Protein AF-A0A7W0TFN7-F1 (afdb_monomer_lite)

Structure (mmCIF, N/CA/C/O backbone):
data_AF-A0A7W0TFN7-F1
#
_entry.id   AF-A0A7W0TFN7-F1
#
loop_
_atom_site.group_PDB
_atom_site.id
_atom_site.type_symbol
_atom_site.label_atom_id
_atom_site.label_alt_id
_atom_site.label_comp_id
_atom_site.label_asym_id
_atom_site.label_entity_id
_atom_site.label_seq_id
_atom_site.pdbx_PDB_ins_code
_atom_site.Cartn_x
_atom_site.Cartn_y
_atom_site.Cartn_z
_atom_site.occupancy
_atom_site.B_iso_or_equiv
_atom_site.auth_seq_id
_atom_site.auth_comp_id
_atom_site.auth_asym_id
_atom_site.auth_atom_id
_atom_site.pdbx_PDB_model_num
ATOM 1 N N . LEU A 1 1 ? 20.542 -6.120 -15.288 1.00 75.12 1 LEU A N 1
ATOM 2 C CA . LEU A 1 1 ? 20.254 -7.346 -16.073 1.00 75.12 1 LEU A CA 1
ATOM 3 C C . LEU A 1 1 ? 18.839 -7.324 -16.658 1.00 75.12 1 LEU A C 1
ATOM 5 O O . LEU A 1 1 ? 18.723 -7.492 -17.861 1.00 75.12 1 LEU A O 1
ATOM 9 N N . TRP A 1 2 ? 17.802 -6.997 -15.876 1.00 86.62 2 TRP A N 1
ATOM 10 C CA . TRP A 1 2 ? 16.406 -6.921 -16.352 1.00 86.62 2 TRP A CA 1
ATOM 11 C C . TRP A 1 2 ? 16.180 -5.950 -17.536 1.00 86.62 2 TRP A C 1
ATOM 13 O O . TRP A 1 2 ? 15.691 -6.374 -18.576 1.00 86.62 2 TRP A O 1
ATOM 23 N N . ARG A 1 3 ? 16.637 -4.687 -17.444 1.00 86.38 3 ARG A N 1
ATOM 24 C CA . ARG A 1 3 ? 16.477 -3.686 -18.523 1.00 86.38 3 ARG A CA 1
ATOM 25 C C . ARG A 1 3 ? 17.041 -4.156 -19.860 1.00 86.38 3 ARG A C 1
ATOM 27 O O . ARG A 1 3 ? 16.450 -3.932 -20.903 1.00 86.38 3 ARG A O 1
ATOM 34 N N . ARG A 1 4 ? 18.170 -4.873 -19.819 1.00 84.38 4 ARG A N 1
ATOM 35 C CA . ARG A 1 4 ? 18.788 -5.469 -21.012 1.00 84.38 4 ARG A CA 1
ATOM 36 C C . ARG A 1 4 ? 17.933 -6.595 -21.595 1.00 84.38 4 ARG A C 1
ATOM 38 O O . ARG A 1 4 ? 17.890 -6.730 -22.810 1.00 84.38 4 ARG A O 1
ATOM 45 N N . ALA A 1 5 ? 17.245 -7.366 -20.753 1.00 86.06 5 ALA A N 1
ATOM 46 C CA . ALA A 1 5 ? 16.341 -8.424 -21.195 1.00 86.06 5 ALA A CA 1
ATOM 47 C C . ALA A 1 5 ? 15.103 -7.864 -21.915 1.00 86.06 5 ALA A C 1
ATOM 49 O O . ALA A 1 5 ? 14.683 -8.437 -22.915 1.00 86.06 5 ALA A O 1
ATOM 50 N N . ILE A 1 6 ? 14.572 -6.721 -21.465 1.00 87.38 6 ILE A N 1
ATOM 51 C CA . ILE A 1 6 ? 13.431 -6.051 -22.115 1.00 87.38 6 ILE A CA 1
ATOM 52 C C . ILE A 1 6 ? 13.832 -4.971 -23.131 1.00 87.38 6 ILE A C 1
ATOM 54 O O . ILE A 1 6 ? 12.966 -4.347 -23.728 1.00 87.38 6 ILE A O 1
ATOM 58 N N . ARG A 1 7 ? 15.139 -4.765 -23.349 1.00 87.44 7 ARG A N 1
ATOM 59 C CA . ARG A 1 7 ? 15.715 -3.727 -24.226 1.00 87.44 7 ARG A CA 1
ATOM 60 C C . ARG A 1 7 ? 15.281 -2.291 -23.887 1.00 87.44 7 ARG A C 1
ATOM 62 O O . ARG A 1 7 ? 15.256 -1.448 -24.774 1.00 87.44 7 ARG A O 1
ATOM 69 N N . ALA A 1 8 ? 15.008 -2.008 -22.616 1.00 89.00 8 ALA A N 1
ATOM 70 C CA . ALA A 1 8 ? 14.628 -0.674 -22.168 1.00 89.00 8 ALA A CA 1
ATOM 71 C C . ALA A 1 8 ? 15.842 0.217 -21.887 1.00 89.00 8 ALA A C 1
ATOM 73 O O . ALA A 1 8 ? 16.849 -0.227 -21.308 1.00 89.00 8 ALA A O 1
ATOM 74 N N . ARG A 1 9 ? 15.724 1.490 -22.266 1.00 90.75 9 ARG A N 1
ATOM 75 C CA . ARG A 1 9 ? 16.669 2.551 -21.909 1.00 90.75 9 ARG A CA 1
ATOM 76 C C . ARG A 1 9 ? 16.621 2.815 -20.398 1.00 90.75 9 ARG A C 1
ATOM 78 O O . ARG A 1 9 ? 15.624 2.500 -19.747 1.00 90.75 9 ARG A O 1
ATOM 85 N N . PRO A 1 10 ? 17.710 3.323 -19.793 1.00 87.94 10 PRO A N 1
ATOM 86 C CA . PRO A 1 10 ? 17.667 3.775 -18.406 1.00 87.94 10 PRO A CA 1
ATOM 87 C C . PRO A 1 10 ? 16.700 4.956 -18.256 1.00 87.94 10 PRO A C 1
ATOM 89 O O . PRO A 1 10 ? 16.560 5.749 -19.185 1.00 87.94 10 PRO A O 1
ATOM 92 N N . ALA A 1 11 ? 16.074 5.080 -17.085 1.00 84.81 11 ALA A N 1
ATOM 93 C CA . ALA A 1 11 ? 15.247 6.239 -16.760 1.00 84.81 11 ALA A CA 1
ATOM 94 C C . ALA A 1 11 ? 16.048 7.548 -16.899 1.00 84.81 11 ALA A C 1
ATOM 96 O O . ALA A 1 11 ? 17.243 7.594 -16.585 1.00 84.81 11 ALA A O 1
ATOM 97 N N . GLY A 1 12 ? 15.391 8.606 -17.380 1.00 78.25 12 GLY A N 1
ATOM 98 C CA . GLY A 1 12 ? 15.990 9.937 -17.489 1.00 78.25 12 GLY A CA 1
ATOM 99 C C . GLY A 1 12 ? 16.303 10.546 -16.117 1.00 78.25 12 GLY A C 1
ATOM 100 O O . GLY A 1 12 ? 15.629 10.257 -15.132 1.00 78.25 12 GLY A O 1
ATOM 101 N N . ALA A 1 13 ? 17.307 11.427 -16.054 1.00 65.81 13 ALA A N 1
ATOM 102 C CA . ALA A 1 13 ? 17.743 12.082 -14.812 1.00 65.81 13 ALA A CA 1
ATOM 103 C C . ALA A 1 13 ? 16.655 12.947 -14.136 1.00 65.81 13 ALA A C 1
ATOM 105 O O . ALA A 1 13 ? 16.741 13.196 -12.940 1.00 65.81 13 ALA A O 1
ATOM 106 N N . ASN A 1 14 ? 15.617 13.343 -14.884 1.00 58.16 14 ASN A N 1
ATOM 107 C CA . ASN A 1 14 ? 14.496 14.169 -14.424 1.00 58.16 14 ASN A CA 1
ATOM 108 C C . ASN A 1 14 ? 13.178 13.378 -14.330 1.00 58.16 14 ASN A C 1
ATOM 110 O O . ASN A 1 14 ? 12.106 13.944 -14.488 1.00 58.16 14 ASN A O 1
ATOM 114 N N . ALA A 1 15 ? 13.230 12.060 -14.108 1.00 55.97 15 ALA A N 1
ATOM 115 C CA . ALA A 1 15 ? 12.019 11.242 -13.956 1.00 55.97 15 ALA A CA 1
ATOM 116 C C . ALA A 1 15 ? 11.178 11.592 -12.704 1.00 55.97 15 ALA A C 1
ATOM 118 O O . ALA A 1 15 ? 10.085 11.057 -12.533 1.00 55.97 15 ALA A O 1
ATOM 119 N N . GLY A 1 16 ? 11.674 12.478 -11.832 1.00 55.59 16 GLY A N 1
ATOM 120 C CA . GLY A 1 16 ? 10.870 13.193 -10.846 1.00 55.59 16 GLY A CA 1
ATOM 121 C C . GLY A 1 16 ? 10.427 14.528 -11.434 1.00 55.59 16 GLY A C 1
ATOM 122 O O . GLY A 1 16 ? 11.145 15.515 -11.308 1.00 55.59 16 GLY A O 1
ATOM 123 N N . ASP A 1 17 ? 9.271 14.544 -12.090 1.00 52.09 17 ASP A N 1
ATOM 124 C CA . ASP A 1 17 ? 8.613 15.743 -12.630 1.00 52.09 17 ASP A CA 1
ATOM 125 C C . ASP A 1 17 ? 7.970 16.567 -11.498 1.00 52.09 17 ASP A C 1
ATOM 127 O O . ASP A 1 17 ? 6.769 16.830 -11.485 1.00 52.09 17 ASP A O 1
ATOM 131 N N . GLY A 1 18 ? 8.761 16.878 -10.470 1.00 58.56 18 GLY A N 1
ATOM 132 C CA . GLY A 1 18 ? 8.329 17.757 -9.396 1.00 58.56 18 GLY A CA 1
ATOM 133 C C . GLY A 1 18 ? 8.397 19.204 -9.862 1.00 58.56 18 GLY A C 1
ATOM 134 O O . GLY A 1 18 ? 9.403 19.628 -10.441 1.00 58.56 18 GLY A O 1
ATOM 135 N N . CYS A 1 19 ? 7.338 19.973 -9.611 1.00 57.56 19 CYS A N 1
ATOM 136 C CA . CYS A 1 19 ? 7.367 21.414 -9.833 1.00 57.56 19 CYS A CA 1
ATOM 137 C C . CYS A 1 19 ? 8.535 22.006 -9.013 1.00 57.56 19 CYS A C 1
ATOM 139 O O . CYS A 1 19 ? 8.784 21.535 -7.903 1.00 57.56 19 CYS A O 1
ATOM 141 N N . PRO A 1 20 ? 9.256 23.039 -9.486 1.00 61.25 20 PRO A N 1
ATOM 142 C CA . PRO A 1 20 ? 10.330 23.670 -8.710 1.00 61.25 20 PRO A CA 1
ATOM 143 C C . PRO A 1 20 ? 9.919 24.106 -7.289 1.00 61.25 20 PRO A C 1
ATOM 145 O O . PRO A 1 20 ? 10.777 24.213 -6.416 1.00 61.25 20 PRO A O 1
ATOM 148 N N . ASP A 1 21 ? 8.617 24.307 -7.055 1.00 63.66 21 ASP A N 1
ATOM 149 C CA . ASP A 1 21 ? 8.016 24.648 -5.760 1.00 63.66 21 ASP A CA 1
ATOM 150 C C . ASP A 1 21 ? 7.614 23.442 -4.882 1.00 63.66 21 ASP A C 1
ATOM 152 O O . ASP A 1 21 ? 7.142 23.647 -3.764 1.00 63.66 21 ASP A O 1
ATOM 156 N N . ASP A 1 22 ? 7.812 22.188 -5.308 1.00 64.31 22 ASP A N 1
ATOM 157 C CA . ASP A 1 22 ? 7.364 20.996 -4.555 1.00 64.31 22 ASP A CA 1
ATOM 158 C C . ASP A 1 22 ? 7.959 20.916 -3.137 1.00 64.31 22 ASP A C 1
ATOM 160 O O . ASP A 1 22 ? 7.316 20.422 -2.211 1.00 64.31 22 ASP A O 1
ATOM 164 N N . HIS A 1 23 ? 9.159 21.466 -2.930 1.00 70.88 23 HIS A N 1
ATOM 165 C CA . HIS A 1 23 ? 9.809 21.489 -1.614 1.00 70.88 23 HIS A CA 1
ATOM 166 C C . HIS A 1 23 ? 9.306 22.625 -0.708 1.00 70.88 23 HIS A C 1
ATOM 168 O O . HIS A 1 23 ? 9.523 22.587 0.503 1.00 70.88 23 HIS A O 1
ATOM 174 N N . ALA A 1 24 ? 8.611 23.634 -1.249 1.00 81.12 24 ALA A N 1
ATOM 175 C CA . ALA A 1 24 ? 8.111 24.758 -0.454 1.00 81.12 24 ALA A CA 1
ATOM 176 C C . ALA A 1 24 ? 7.045 24.313 0.564 1.00 81.12 24 ALA A C 1
ATOM 178 O O . ALA A 1 24 ? 6.925 24.898 1.643 1.00 81.12 24 ALA A O 1
ATOM 179 N N . LEU A 1 25 ? 6.297 23.253 0.239 1.00 81.06 25 LEU A N 1
ATOM 180 C CA . LEU A 1 25 ? 5.245 22.698 1.090 1.00 81.06 25 LEU A CA 1
ATOM 181 C C . LEU A 1 25 ? 5.728 21.563 1.999 1.00 81.06 25 LEU A C 1
ATOM 183 O O . LEU A 1 25 ? 5.005 21.199 2.923 1.00 81.06 25 LEU A O 1
ATOM 187 N N . GLU A 1 26 ? 6.937 21.030 1.795 1.00 81.62 26 GLU A N 1
ATOM 188 C CA . GLU A 1 26 ? 7.444 19.868 2.541 1.00 81.62 26 GLU A CA 1
ATOM 189 C C . GLU A 1 26 ? 7.456 20.126 4.057 1.00 81.62 26 GLU A C 1
ATOM 191 O O . GLU A 1 26 ? 7.021 19.290 4.843 1.00 81.62 26 GLU A O 1
ATOM 196 N N . SER A 1 27 ? 7.831 21.341 4.471 1.00 83.81 27 SER A N 1
ATOM 197 C CA . SER A 1 27 ? 7.829 21.758 5.883 1.00 83.81 27 SER A CA 1
ATOM 198 C C . SER A 1 27 ? 6.440 21.840 6.534 1.00 83.81 27 SER A C 1
ATOM 200 O O . SER A 1 27 ? 6.343 21.892 7.761 1.00 83.81 27 SER A O 1
ATOM 202 N N . MET A 1 28 ? 5.366 21.865 5.739 1.00 85.19 28 MET A N 1
ATOM 203 C CA . MET A 1 28 ? 3.983 21.922 6.225 1.00 85.19 28 MET A CA 1
ATOM 204 C C . MET A 1 28 ? 3.360 20.528 6.389 1.00 85.19 28 MET A C 1
ATOM 206 O O . MET A 1 28 ? 2.270 20.415 6.951 1.00 85.19 28 MET A O 1
ATOM 210 N N . VAL A 1 29 ? 4.022 19.471 5.902 1.00 83.62 29 VAL A N 1
ATOM 211 C CA . VAL A 1 29 ? 3.513 18.095 5.933 1.00 83.62 29 VAL A CA 1
ATOM 212 C C . VAL A 1 29 ? 4.174 17.325 7.078 1.00 83.62 29 VAL A C 1
ATOM 214 O O . VAL A 1 29 ? 5.349 16.979 7.011 1.00 83.62 29 VAL A O 1
ATOM 217 N N . ASP A 1 30 ? 3.408 17.006 8.126 1.00 83.25 30 ASP A N 1
ATOM 218 C CA . ASP A 1 30 ? 3.835 16.049 9.157 1.00 83.25 30 ASP A CA 1
ATOM 219 C C . ASP A 1 30 ? 3.454 14.627 8.723 1.00 83.25 30 ASP A C 1
ATOM 221 O O . ASP A 1 30 ? 2.273 14.267 8.685 1.00 83.25 30 ASP A O 1
ATOM 225 N N . VAL A 1 31 ? 4.455 13.813 8.380 1.00 82.44 31 VAL A N 1
ATOM 226 C CA . VAL A 1 31 ? 4.261 12.392 8.077 1.00 82.44 31 VAL A CA 1
ATOM 227 C C . VAL A 1 31 ? 4.545 11.582 9.332 1.00 82.44 31 VAL A C 1
ATOM 229 O O . VAL A 1 31 ? 5.686 11.465 9.777 1.00 82.44 31 VAL A O 1
ATOM 232 N N . ARG A 1 32 ? 3.500 10.950 9.869 1.00 81.50 32 ARG A N 1
ATOM 233 C CA . ARG A 1 32 ? 3.605 10.071 11.033 1.00 81.50 32 ARG A CA 1
ATOM 234 C C . ARG A 1 32 ? 3.166 8.652 10.701 1.00 81.50 32 ARG A C 1
ATOM 236 O O . ARG A 1 32 ? 2.080 8.438 10.170 1.00 81.50 32 ARG A O 1
ATOM 243 N N . ALA A 1 33 ? 3.980 7.685 11.113 1.00 85.62 33 ALA A N 1
ATOM 244 C CA . ALA A 1 33 ? 3.587 6.284 11.181 1.00 85.62 33 ALA A CA 1
ATOM 245 C C . ALA A 1 33 ? 2.988 5.968 12.560 1.00 85.62 33 ALA A C 1
ATOM 247 O O . ALA A 1 33 ? 3.493 6.432 13.582 1.00 85.62 33 ALA A O 1
ATOM 248 N N . PHE A 1 34 ? 1.926 5.166 12.583 1.00 86.44 34 PHE A N 1
ATOM 249 C CA . PHE A 1 34 ? 1.274 4.720 13.812 1.00 86.44 34 PHE A CA 1
ATOM 250 C C . PHE A 1 34 ? 1.362 3.206 13.941 1.00 86.44 34 PHE A C 1
ATOM 252 O O . PHE A 1 34 ? 1.220 2.475 12.962 1.00 86.44 34 PHE A O 1
ATOM 259 N N . THR A 1 35 ? 1.523 2.729 15.169 1.00 88.31 35 THR A N 1
ATOM 260 C CA . THR A 1 35 ? 1.314 1.320 15.501 1.00 88.31 35 THR A CA 1
ATOM 261 C C . THR A 1 35 ? -0.181 1.024 15.684 1.00 88.31 35 THR A C 1
ATOM 263 O O . THR A 1 35 ? -0.952 1.916 16.058 1.00 88.31 35 THR A O 1
ATOM 266 N N . PRO A 1 36 ? -0.622 -0.237 15.509 1.00 86.38 36 PRO A N 1
ATOM 267 C CA . PRO A 1 36 ? -2.021 -0.604 15.735 1.00 86.38 36 PRO A CA 1
ATOM 268 C C . PRO A 1 36 ? -2.524 -0.216 17.132 1.00 86.38 36 PRO A C 1
ATOM 270 O O . PRO A 1 36 ? -3.589 0.380 17.273 1.00 86.38 36 PRO A O 1
ATOM 273 N N . GLY A 1 37 ? -1.712 -0.467 18.165 1.00 87.81 37 GLY A N 1
ATOM 274 C CA . GLY A 1 37 ? -2.068 -0.136 19.544 1.00 87.81 37 GLY A CA 1
ATOM 275 C C . GLY A 1 37 ? -2.130 1.370 19.819 1.00 87.81 37 GLY A C 1
ATOM 276 O O . GLY A 1 37 ? -2.866 1.796 20.704 1.00 87.81 37 GLY A O 1
ATOM 277 N N . GLU A 1 38 ? -1.380 2.200 19.090 1.00 90.25 38 GLU A N 1
ATOM 278 C CA . GLU A 1 38 ? -1.521 3.660 19.174 1.00 90.25 38 GLU A CA 1
ATOM 279 C C . GLU A 1 38 ? -2.858 4.128 18.610 1.00 90.25 38 GLU A C 1
ATOM 281 O O . GLU A 1 38 ? -3.537 4.922 19.263 1.00 90.25 38 GLU A O 1
ATOM 286 N N . LEU A 1 39 ? -3.267 3.600 17.452 1.00 89.88 39 LEU A N 1
ATOM 287 C CA . LEU A 1 39 ? -4.556 3.931 16.841 1.00 89.88 39 LEU A CA 1
ATOM 288 C C . LEU A 1 39 ? -5.729 3.522 17.735 1.00 89.88 39 LEU A C 1
ATOM 290 O O . LEU A 1 39 ? -6.654 4.312 17.927 1.00 89.88 39 LEU A O 1
ATOM 294 N N . GLU A 1 40 ? -5.675 2.331 18.337 1.00 91.12 40 GLU A N 1
ATOM 295 C CA . GLU A 1 40 ? -6.721 1.866 19.255 1.00 91.12 40 GLU A CA 1
ATOM 296 C C . GLU A 1 40 ? -6.867 2.772 20.481 1.00 91.12 40 GLU A C 1
ATOM 298 O O . GLU A 1 40 ? -7.984 3.150 20.855 1.00 91.12 40 GLU A O 1
ATOM 303 N N . ARG A 1 41 ? -5.738 3.171 21.086 1.00 92.50 41 ARG A N 1
ATOM 304 C CA . ARG A 1 41 ? -5.734 4.089 22.234 1.00 92.50 41 ARG A CA 1
ATOM 305 C C . ARG A 1 41 ? -6.265 5.466 21.861 1.00 92.50 41 ARG A C 1
ATOM 307 O O . ARG A 1 41 ? -7.078 6.008 22.605 1.00 92.50 41 ARG A O 1
ATOM 314 N N . LEU A 1 42 ? -5.831 6.024 20.731 1.00 92.88 42 LEU A N 1
ATOM 315 C CA . LEU A 1 42 ? -6.271 7.344 20.269 1.00 92.88 42 LEU A CA 1
ATOM 316 C C . LEU A 1 42 ? -7.776 7.364 19.977 1.00 92.88 42 LEU A C 1
ATOM 318 O O . LEU A 1 42 ? -8.475 8.268 20.432 1.00 92.88 42 LEU A O 1
ATOM 322 N N . ALA A 1 43 ? -8.294 6.346 19.284 1.00 91.69 43 ALA A N 1
ATOM 323 C CA . ALA A 1 43 ? -9.719 6.246 18.976 1.00 91.69 43 ALA A CA 1
ATOM 324 C C . ALA A 1 43 ? -10.573 6.072 20.244 1.00 91.69 43 ALA A C 1
ATOM 326 O O . ALA A 1 43 ? -11.612 6.718 20.386 1.00 91.69 43 ALA A O 1
ATOM 327 N N . SER A 1 44 ? -10.111 5.255 21.193 1.00 91.31 44 SER A N 1
ATOM 328 C CA . SER A 1 44 ? -10.805 5.062 22.472 1.00 91.31 44 SER A CA 1
ATOM 329 C C . SER A 1 44 ? -10.788 6.337 23.323 1.00 91.31 44 SER A C 1
ATOM 331 O O . SER A 1 44 ? -11.813 6.719 23.882 1.00 91.31 44 SER A O 1
ATOM 333 N N . ALA A 1 45 ? -9.653 7.044 23.377 1.00 93.38 45 ALA A N 1
ATOM 334 C CA . ALA A 1 45 ? -9.526 8.320 24.085 1.00 93.38 45 ALA A CA 1
ATOM 335 C C . ALA A 1 45 ? -10.412 9.424 23.479 1.00 93.38 45 ALA A C 1
ATOM 337 O O . ALA A 1 45 ? -10.896 10.290 24.202 1.00 93.38 45 ALA A O 1
ATOM 338 N N . ALA A 1 46 ? -10.673 9.365 22.171 1.00 93.31 46 ALA A N 1
ATOM 339 C CA . ALA A 1 46 ? -11.614 10.248 21.486 1.00 93.31 46 ALA A CA 1
ATOM 340 C C . ALA A 1 46 ? -13.099 9.886 21.727 1.00 93.31 46 ALA A C 1
ATOM 342 O O . ALA A 1 46 ? -13.985 10.557 21.198 1.00 93.31 46 ALA A O 1
ATOM 343 N N . GLY A 1 47 ? -13.389 8.847 22.522 1.00 92.94 47 GLY A N 1
ATOM 344 C CA . GLY A 1 47 ? -14.746 8.449 22.903 1.00 92.94 47 GLY A CA 1
ATOM 345 C C . GLY A 1 47 ? -15.451 7.530 21.903 1.00 92.94 47 GLY A C 1
ATOM 346 O O . GLY A 1 47 ? -16.666 7.353 21.997 1.00 92.94 47 GLY A O 1
ATOM 347 N N . PHE A 1 48 ? -14.732 6.944 20.942 1.00 93.56 48 PHE A N 1
ATOM 348 C CA . PHE A 1 48 ? -15.320 5.956 20.040 1.00 93.56 48 PHE A CA 1
ATOM 349 C C . PHE A 1 48 ? -15.450 4.580 20.707 1.00 93.56 48 PHE A C 1
ATOM 351 O O . PHE A 1 48 ? -14.600 4.159 21.490 1.00 93.56 48 PHE A O 1
ATOM 358 N N . ALA A 1 49 ? -16.506 3.851 20.348 1.00 90.44 49 ALA A N 1
ATOM 359 C CA . ALA A 1 49 ? -16.767 2.489 20.802 1.00 90.44 49 ALA A CA 1
ATOM 360 C C . ALA A 1 49 ? -16.504 1.465 19.684 1.00 90.44 49 ALA A C 1
ATOM 362 O O . ALA A 1 49 ? -16.499 1.799 18.499 1.00 90.44 49 ALA A O 1
ATOM 363 N N . SER A 1 50 ? -16.351 0.187 20.055 1.00 89.94 50 SER A N 1
ATOM 364 C CA . SER A 1 50 ? -16.126 -0.924 19.107 1.00 89.94 50 SER A CA 1
ATOM 365 C C . SE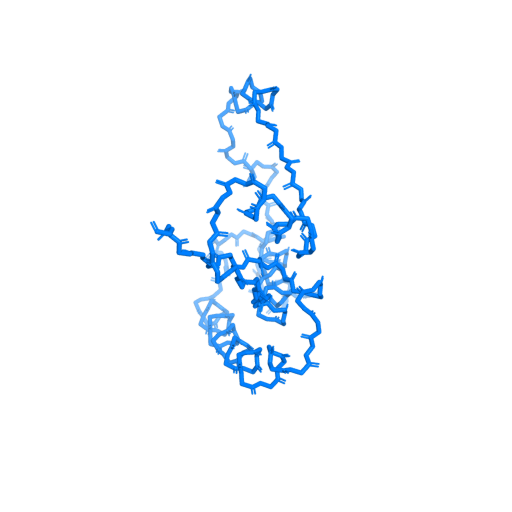R A 1 50 ? -14.932 -0.696 18.168 1.00 89.94 50 SER A C 1
ATOM 367 O O . SER A 1 50 ? -15.022 -0.961 16.970 1.00 89.94 50 SER A O 1
ATOM 369 N N . VAL A 1 51 ? -13.832 -0.168 18.709 1.00 89.62 51 VAL A N 1
ATOM 370 C CA . VAL A 1 51 ? -12.613 0.103 17.945 1.00 89.62 51 VAL A CA 1
ATOM 371 C C . VAL A 1 51 ? -11.992 -1.213 17.477 1.00 89.62 51 VAL A C 1
ATOM 373 O O . VAL A 1 51 ? -11.754 -2.115 18.279 1.00 89.62 51 VAL A O 1
ATOM 376 N N . ARG A 1 52 ? -11.728 -1.322 16.176 1.00 87.31 52 ARG A N 1
ATOM 377 C CA . ARG A 1 52 ? -11.013 -2.443 15.566 1.00 87.31 52 ARG A CA 1
ATOM 378 C C . ARG A 1 52 ? -9.987 -1.908 14.581 1.00 87.31 52 ARG A C 1
ATOM 380 O O . ARG A 1 52 ? -10.358 -1.198 13.643 1.00 87.31 52 ARG A O 1
ATOM 387 N N . VAL A 1 53 ? -8.733 -2.310 14.768 1.00 86.94 53 VAL A N 1
ATOM 388 C CA . VAL A 1 53 ? -7.643 -2.051 13.826 1.00 86.94 53 VAL A CA 1
ATOM 389 C C . VAL A 1 53 ? -7.274 -3.340 13.101 1.00 86.94 53 VAL A C 1
ATOM 391 O O . VAL A 1 53 ? -7.102 -4.387 13.726 1.00 86.94 53 VAL A O 1
ATOM 394 N N . ARG A 1 54 ? -7.177 -3.282 11.773 1.00 83.81 54 ARG A N 1
ATOM 395 C CA . ARG A 1 54 ? -6.717 -4.393 10.930 1.00 83.81 54 ARG A CA 1
ATOM 396 C C . ARG A 1 54 ? -5.547 -3.937 10.072 1.00 83.81 54 ARG A C 1
ATOM 398 O O . ARG A 1 54 ? -5.517 -2.788 9.650 1.00 83.81 54 ARG A O 1
ATOM 405 N N . GLY A 1 55 ? -4.596 -4.834 9.846 1.00 82.00 55 GLY A N 1
ATOM 406 C CA . GLY A 1 55 ? -3.524 -4.629 8.880 1.00 82.00 55 GLY A CA 1
ATOM 407 C C . GLY A 1 55 ? -3.912 -5.221 7.531 1.00 82.00 55 GLY A C 1
ATOM 408 O O . GLY A 1 55 ? -4.512 -6.293 7.515 1.00 82.00 55 GLY A O 1
ATOM 409 N N . GLU A 1 56 ? -3.580 -4.544 6.435 1.00 81.12 56 GLU A N 1
ATOM 410 C CA . GLU A 1 56 ? -3.821 -5.018 5.067 1.00 81.12 56 GLU A CA 1
ATOM 411 C C . GLU A 1 56 ? -2.569 -4.909 4.183 1.00 81.12 56 GLU A C 1
ATOM 413 O O . GLU A 1 56 ? -1.648 -4.130 4.448 1.00 81.12 56 GLU A O 1
ATOM 418 N N . GLU A 1 57 ? -2.560 -5.714 3.115 1.00 76.31 57 GLU A N 1
ATOM 419 C CA . GLU A 1 57 ? -1.595 -5.659 2.007 1.00 76.31 57 GLU A CA 1
ATOM 420 C C . GLU A 1 57 ? -0.124 -5.813 2.427 1.00 76.31 57 GLU A C 1
ATOM 422 O O . GLU A 1 57 ? 0.690 -4.904 2.256 1.00 76.31 57 GLU A O 1
ATOM 427 N N . LEU A 1 58 ? 0.254 -6.978 2.951 1.00 82.25 58 LEU A N 1
ATOM 428 C CA . LEU A 1 58 ? 1.652 -7.270 3.269 1.00 82.25 58 LEU A CA 1
ATOM 429 C C . LEU A 1 58 ? 2.452 -7.625 2.008 1.00 82.25 58 LEU A C 1
ATOM 431 O O . LEU A 1 58 ? 3.346 -6.882 1.588 1.00 82.25 58 LEU A O 1
ATOM 435 N N . LEU A 1 59 ? 2.142 -8.764 1.386 1.00 83.69 59 LEU A N 1
ATOM 436 C CA . LEU A 1 59 ? 2.874 -9.252 0.220 1.00 83.69 59 LEU A CA 1
ATOM 437 C C . LEU A 1 59 ? 2.528 -8.456 -1.036 1.00 83.69 59 LEU A C 1
ATOM 439 O O . LEU A 1 59 ? 3.410 -8.218 -1.865 1.00 83.69 59 LEU A O 1
ATOM 443 N N . ALA A 1 60 ? 1.273 -8.026 -1.172 1.00 88.06 60 ALA A N 1
ATOM 444 C CA . ALA A 1 60 ? 0.818 -7.226 -2.301 1.00 88.06 60 ALA A CA 1
ATOM 445 C C . ALA A 1 60 ? 1.562 -5.886 -2.372 1.00 88.06 60 ALA A C 1
ATOM 447 O O . ALA A 1 60 ? 2.092 -5.537 -3.431 1.00 88.06 60 ALA A O 1
ATOM 448 N N . SER A 1 61 ? 1.687 -5.182 -1.240 1.00 86.94 61 SER A N 1
ATOM 449 C CA . SER A 1 61 ? 2.432 -3.918 -1.157 1.00 86.94 61 SER A CA 1
ATOM 450 C C . SER A 1 61 ? 3.920 -4.115 -1.411 1.00 86.94 61 SER A C 1
ATOM 452 O O . SER A 1 61 ? 4.507 -3.371 -2.195 1.00 86.94 61 SER A O 1
ATOM 454 N N . MET A 1 62 ? 4.532 -5.150 -0.824 1.00 88.25 62 MET A N 1
ATOM 455 C CA . MET A 1 62 ? 5.948 -5.457 -1.058 1.00 88.25 62 MET A CA 1
ATOM 456 C C . MET A 1 62 ? 6.227 -5.748 -2.541 1.00 88.25 62 MET A C 1
ATOM 458 O O . MET A 1 62 ? 7.192 -5.236 -3.112 1.00 88.25 62 MET A O 1
ATOM 462 N N . PHE A 1 63 ? 5.366 -6.537 -3.188 1.00 92.19 63 PHE A N 1
ATOM 463 C CA . PHE A 1 63 ? 5.486 -6.853 -4.610 1.00 92.19 63 PHE A CA 1
ATOM 464 C C . PHE A 1 63 ? 5.244 -5.629 -5.495 1.00 92.19 63 PHE A C 1
ATOM 466 O O . PHE A 1 63 ? 5.998 -5.392 -6.441 1.00 92.19 63 PHE A O 1
ATOM 473 N N . GLY A 1 64 ? 4.220 -4.831 -5.191 1.00 91.19 64 GLY A N 1
ATOM 474 C CA . GLY A 1 64 ? 3.936 -3.587 -5.901 1.00 91.19 64 GLY A CA 1
ATOM 475 C C . GLY A 1 64 ? 5.110 -2.612 -5.820 1.00 91.19 64 GLY A C 1
ATOM 476 O O . GLY A 1 64 ? 5.569 -2.121 -6.853 1.00 91.19 64 GLY A O 1
ATOM 477 N N . TRP A 1 65 ? 5.645 -2.396 -4.615 1.00 92.25 65 TRP A N 1
ATOM 478 C CA . TRP A 1 65 ? 6.820 -1.555 -4.392 1.00 92.25 65 TRP A CA 1
ATOM 479 C C . TRP A 1 65 ? 8.020 -2.056 -5.195 1.00 92.25 65 TRP A C 1
ATOM 481 O O . TRP A 1 65 ? 8.599 -1.288 -5.956 1.00 92.25 65 TRP A O 1
ATOM 491 N N . PHE A 1 66 ? 8.328 -3.355 -5.121 1.00 93.38 66 PHE A N 1
ATOM 492 C CA . PHE A 1 66 ? 9.439 -3.943 -5.868 1.00 93.38 66 PHE A CA 1
ATOM 493 C C . PHE A 1 66 ? 9.318 -3.715 -7.382 1.00 93.38 66 PHE A C 1
ATOM 495 O O . PHE A 1 66 ? 10.283 -3.276 -8.012 1.00 93.38 66 PHE A O 1
ATOM 502 N N . ASN A 1 67 ? 8.145 -3.973 -7.976 1.00 92.88 67 ASN A N 1
ATOM 503 C CA . ASN A 1 67 ? 7.941 -3.746 -9.410 1.00 92.88 67 ASN A CA 1
ATOM 504 C C . ASN A 1 67 ? 8.122 -2.267 -9.767 1.00 92.88 67 ASN A C 1
ATOM 506 O O . ASN A 1 67 ? 8.858 -1.972 -10.705 1.00 92.88 67 ASN A O 1
ATOM 510 N N . ARG A 1 68 ? 7.563 -1.340 -8.976 1.00 89.44 68 ARG A N 1
ATOM 511 C CA . ARG A 1 68 ? 7.739 0.106 -9.195 1.00 89.44 68 ARG A CA 1
ATOM 512 C C . ARG A 1 68 ? 9.196 0.541 -9.063 1.00 89.44 68 ARG A C 1
ATOM 514 O O . ARG A 1 68 ? 9.655 1.349 -9.861 1.00 89.44 68 ARG A O 1
ATOM 521 N N . THR A 1 69 ? 9.954 -0.010 -8.113 1.00 89.94 69 THR A N 1
ATOM 522 C CA . THR A 1 69 ? 11.395 0.262 -7.982 1.00 89.94 69 THR A CA 1
ATOM 523 C C . THR A 1 69 ? 12.156 -0.190 -9.224 1.00 89.94 69 THR A C 1
ATOM 525 O O . THR A 1 69 ? 13.041 0.516 -9.700 1.00 89.94 69 THR A O 1
ATOM 528 N N . VAL A 1 70 ? 11.816 -1.357 -9.771 1.00 90.62 70 VAL A N 1
ATOM 529 C CA . VAL A 1 70 ? 12.439 -1.895 -10.986 1.00 90.62 70 VAL A CA 1
ATOM 530 C C . VAL A 1 70 ? 12.063 -1.063 -12.220 1.00 90.62 70 VAL A C 1
ATOM 532 O O . VAL A 1 70 ? 12.951 -0.728 -13.017 1.00 90.62 70 VAL A O 1
ATOM 535 N N . GLU A 1 71 ? 10.786 -0.695 -12.346 1.00 90.56 71 GLU A N 1
ATOM 536 C CA . GLU A 1 71 ? 10.231 0.178 -13.391 1.00 90.56 71 GLU A CA 1
ATOM 537 C C . GLU A 1 71 ? 10.883 1.561 -13.376 1.00 90.56 71 GLU A C 1
ATOM 539 O O . GLU A 1 71 ? 11.324 2.023 -14.422 1.00 90.56 71 GLU A O 1
ATOM 544 N N . ALA A 1 72 ? 11.064 2.165 -12.196 1.00 88.81 72 ALA A N 1
ATOM 545 C CA . ALA A 1 72 ? 11.691 3.479 -12.024 1.00 88.81 72 ALA A CA 1
ATOM 546 C C . ALA A 1 72 ? 13.139 3.547 -12.537 1.00 88.81 72 ALA A C 1
ATOM 548 O O . ALA A 1 72 ? 13.704 4.626 -12.682 1.00 88.81 72 ALA A O 1
ATOM 549 N N . THR A 1 73 ? 13.768 2.402 -12.819 1.00 88.94 73 THR A N 1
ATOM 550 C CA . THR A 1 73 ? 15.110 2.378 -13.410 1.00 88.94 73 THR A CA 1
ATOM 551 C C . THR A 1 73 ? 15.127 2.439 -14.938 1.00 88.94 73 THR A C 1
ATOM 553 O O . THR A 1 73 ? 16.217 2.535 -15.515 1.00 88.94 73 THR A O 1
ATOM 556 N N . ALA A 1 74 ? 13.972 2.326 -15.594 1.00 89.25 74 ALA A N 1
ATOM 557 C CA . ALA A 1 74 ? 13.819 2.269 -17.043 1.00 89.25 74 ALA A CA 1
ATOM 558 C C . ALA A 1 74 ? 12.976 3.441 -17.570 1.00 89.25 74 ALA A C 1
ATOM 560 O O . ALA A 1 74 ? 12.164 4.003 -16.842 1.00 89.25 74 ALA A O 1
ATOM 561 N N . ASP A 1 75 ? 13.169 3.800 -18.838 1.00 88.25 75 ASP A N 1
ATOM 562 C CA . ASP A 1 75 ? 12.243 4.685 -19.549 1.00 88.25 75 ASP A CA 1
ATOM 563 C C . ASP A 1 75 ? 10.865 4.002 -19.634 1.00 88.25 75 ASP A C 1
ATOM 565 O O . ASP A 1 75 ? 10.773 2.844 -20.051 1.00 88.25 75 ASP A O 1
ATOM 569 N N . HIS A 1 76 ? 9.815 4.700 -19.194 1.00 86.44 76 HIS A N 1
ATOM 570 C CA . HIS A 1 76 ? 8.463 4.152 -19.093 1.00 86.44 76 HIS A CA 1
ATOM 571 C C . HIS A 1 76 ? 7.912 3.713 -20.456 1.00 86.44 76 HIS A C 1
ATOM 573 O O . HIS A 1 76 ? 7.254 2.673 -20.535 1.00 86.44 76 HIS A O 1
ATOM 579 N N . ASP A 1 77 ? 8.237 4.444 -21.527 1.00 88.38 77 ASP A N 1
ATOM 580 C CA . ASP A 1 77 ? 7.733 4.167 -22.879 1.00 88.38 77 ASP A CA 1
ATOM 581 C C . ASP A 1 77 ? 8.310 2.871 -23.467 1.00 88.38 77 ASP A C 1
ATOM 583 O O . ASP A 1 77 ? 7.716 2.252 -24.354 1.00 88.38 77 ASP A O 1
ATOM 587 N N . ASP A 1 78 ? 9.448 2.417 -22.939 1.00 91.06 78 ASP A N 1
ATOM 588 C CA . ASP A 1 78 ? 10.100 1.183 -23.369 1.00 91.06 78 ASP A CA 1
ATOM 589 C C . ASP A 1 78 ? 9.559 -0.058 -22.624 1.00 91.06 78 ASP A C 1
ATOM 591 O O . ASP A 1 78 ? 9.910 -1.194 -22.967 1.00 91.06 78 ASP A O 1
ATOM 595 N N . ILE A 1 79 ? 8.721 0.118 -21.592 1.00 90.12 79 ILE A N 1
ATOM 596 C CA . ILE A 1 79 ? 8.206 -0.994 -20.786 1.00 90.12 79 ILE A CA 1
ATOM 597 C C . ILE A 1 79 ? 7.029 -1.663 -21.515 1.00 90.12 79 ILE A C 1
ATOM 599 O O . ILE A 1 79 ? 6.001 -1.037 -21.787 1.00 90.12 79 ILE A O 1
ATOM 603 N N . PRO A 1 80 ? 7.109 -2.972 -21.814 1.00 92.38 80 PRO A N 1
ATOM 604 C CA . PRO A 1 80 ? 6.059 -3.643 -22.565 1.00 92.38 80 PRO A CA 1
ATOM 605 C C . PRO A 1 80 ? 4.771 -3.767 -21.744 1.00 92.38 80 PRO A C 1
ATOM 607 O O . PRO A 1 80 ? 4.795 -4.160 -20.582 1.00 92.38 80 PRO A O 1
ATOM 610 N N . ARG A 1 81 ? 3.6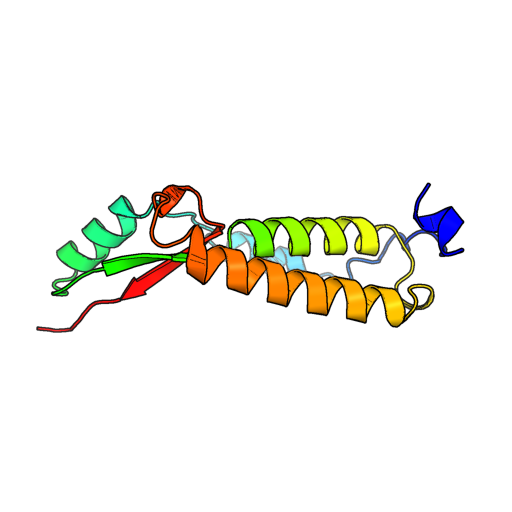06 -3.607 -22.388 1.00 91.12 81 ARG A N 1
ATOM 611 C CA . ARG A 1 81 ? 2.285 -3.808 -21.746 1.00 91.12 81 ARG A CA 1
ATOM 612 C C . ARG A 1 81 ? 2.121 -5.156 -21.034 1.00 91.12 81 ARG A C 1
ATOM 614 O O . ARG A 1 81 ? 1.369 -5.262 -20.070 1.00 91.12 81 ARG A O 1
ATOM 621 N N . GLY A 1 82 ? 2.816 -6.197 -21.499 1.00 92.31 82 GLY A N 1
ATOM 622 C CA . GLY A 1 82 ? 2.834 -7.507 -20.842 1.00 92.31 82 GLY A CA 1
ATOM 623 C C . GLY A 1 82 ? 3.378 -7.456 -19.411 1.00 92.31 82 GLY A C 1
ATOM 624 O O . GLY A 1 82 ? 2.858 -8.158 -18.549 1.00 92.31 82 GLY A O 1
ATOM 625 N N . TRP A 1 83 ? 4.354 -6.583 -19.148 1.00 91.38 83 TRP A N 1
ATOM 626 C CA . TRP A 1 83 ? 4.900 -6.345 -17.814 1.00 91.38 83 TRP A CA 1
ATOM 627 C C . TRP A 1 83 ? 3.852 -5.738 -16.880 1.00 91.38 83 TRP A C 1
ATOM 629 O O . TRP A 1 83 ? 3.597 -6.294 -15.817 1.00 91.38 83 TRP A O 1
ATOM 639 N N . PHE A 1 84 ? 3.165 -4.675 -17.310 1.00 91.94 84 PHE A N 1
ATOM 640 C CA . PHE A 1 84 ? 2.109 -4.052 -16.504 1.00 91.94 84 PHE A CA 1
ATOM 641 C C . PHE A 1 84 ? 0.966 -5.029 -16.203 1.00 91.94 84 PHE A C 1
ATOM 643 O O . PHE A 1 84 ? 0.485 -5.096 -15.075 1.00 91.94 84 PHE A O 1
ATOM 650 N N . ASN A 1 85 ? 0.580 -5.860 -17.177 1.00 93.62 85 ASN A N 1
ATOM 651 C CA . ASN A 1 85 ? -0.411 -6.915 -16.955 1.00 93.62 85 ASN A CA 1
ATOM 652 C C . ASN A 1 85 ? 0.071 -7.983 -15.959 1.00 93.62 85 ASN A C 1
ATOM 654 O O . ASN A 1 85 ? -0.731 -8.480 -15.168 1.00 93.62 85 ASN A O 1
ATOM 658 N N . TYR A 1 86 ? 1.355 -8.350 -15.996 1.00 93.62 86 TYR A N 1
ATOM 659 C CA . TYR A 1 86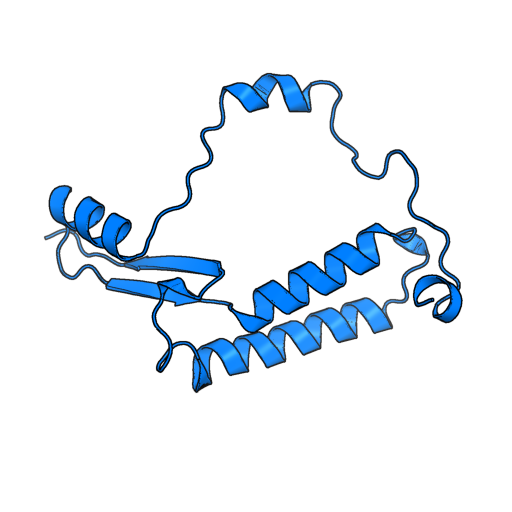 ? 1.963 -9.260 -15.024 1.00 93.62 86 TYR A CA 1
ATOM 660 C C . TYR A 1 86 ? 1.960 -8.651 -13.619 1.00 93.62 86 TYR A C 1
ATOM 662 O O . TYR A 1 86 ? 1.459 -9.289 -12.694 1.00 93.62 86 TYR A O 1
ATOM 670 N N . ALA A 1 87 ? 2.447 -7.416 -13.471 1.00 93.12 87 ALA A N 1
ATOM 671 C CA . ALA A 1 87 ? 2.487 -6.714 -12.194 1.00 93.12 87 ALA A CA 1
ATOM 672 C C . ALA A 1 87 ? 1.074 -6.568 -11.606 1.00 93.12 87 ALA A C 1
ATOM 674 O O . ALA A 1 87 ? 0.852 -6.897 -10.443 1.00 93.12 87 ALA A O 1
ATOM 675 N N . TYR A 1 88 ? 0.096 -6.192 -12.435 1.00 92.50 88 TYR A N 1
ATOM 676 C CA . TYR A 1 88 ? -1.307 -6.075 -12.038 1.00 92.50 88 TYR A CA 1
ATOM 677 C C . TYR A 1 88 ? -1.907 -7.409 -11.570 1.00 92.50 88 TYR A C 1
ATOM 679 O O . TYR A 1 88 ? -2.469 -7.499 -10.480 1.00 92.50 88 TYR A O 1
ATOM 687 N N . ARG A 1 89 ? -1.769 -8.478 -12.364 1.00 94.94 89 ARG A N 1
ATOM 688 C CA . ARG A 1 89 ? -2.320 -9.797 -12.003 1.00 94.94 89 ARG A CA 1
ATOM 689 C C . ARG A 1 89 ? -1.612 -10.410 -10.796 1.00 94.94 89 ARG A C 1
ATOM 691 O O . ARG A 1 89 ? -2.268 -11.049 -9.978 1.00 94.94 89 ARG A O 1
ATOM 698 N N . GLY A 1 90 ? -0.299 -10.216 -10.689 1.00 92.75 90 GLY A N 1
ATOM 699 C CA . GLY A 1 90 ? 0.497 -10.646 -9.541 1.00 92.75 90 GLY A CA 1
ATOM 700 C C . GLY A 1 90 ? 0.070 -9.932 -8.263 1.00 92.75 90 GLY A C 1
ATOM 701 O O . GLY A 1 90 ? -0.146 -10.592 -7.250 1.00 92.75 90 GLY A O 1
ATOM 702 N N . TYR A 1 91 ? -0.154 -8.617 -8.336 1.00 92.31 91 TYR A N 1
ATOM 703 C CA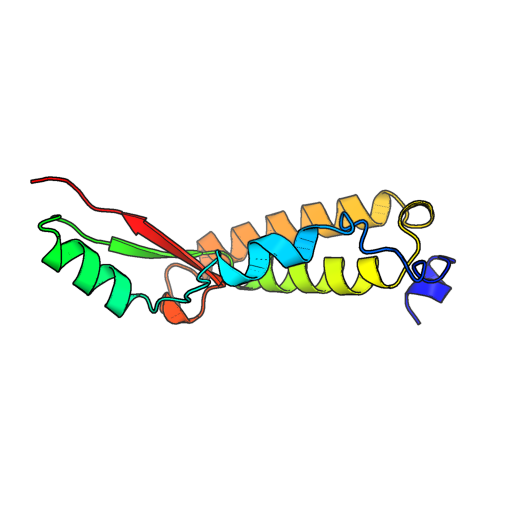 . TYR A 1 91 ? -0.704 -7.838 -7.229 1.00 92.31 91 TYR A CA 1
ATOM 704 C C . TYR A 1 91 ? -2.070 -8.381 -6.787 1.00 92.31 91 TYR A C 1
ATOM 706 O O . TYR A 1 91 ? -2.224 -8.703 -5.616 1.00 92.31 91 TYR A O 1
ATOM 714 N N . LEU A 1 92 ? -3.020 -8.603 -7.707 1.00 93.00 92 LEU A N 1
ATOM 715 C CA . LEU A 1 92 ? -4.338 -9.158 -7.352 1.00 93.00 92 LEU A CA 1
ATOM 716 C C . LEU A 1 92 ? -4.252 -10.547 -6.700 1.00 93.00 92 LEU A C 1
ATOM 718 O O . LEU A 1 92 ? -5.008 -10.856 -5.778 1.00 93.00 92 LEU A O 1
ATOM 722 N N . LEU A 1 93 ? -3.346 -11.402 -7.181 1.00 93.25 93 LEU A N 1
ATOM 723 C CA . LEU A 1 93 ? -3.132 -12.725 -6.599 1.00 93.25 93 LEU A CA 1
ATOM 724 C C . LEU A 1 93 ? -2.578 -12.620 -5.174 1.00 93.25 93 LEU A C 1
ATOM 726 O O . LEU A 1 93 ? -3.086 -13.289 -4.276 1.00 93.25 93 LEU A O 1
ATOM 730 N N . LEU A 1 94 ? -1.557 -11.787 -4.970 1.00 90.06 94 LEU A N 1
ATOM 731 C CA . LEU A 1 94 ? -0.936 -11.587 -3.662 1.00 90.06 94 LEU A CA 1
ATOM 732 C C . LEU A 1 94 ? -1.872 -10.881 -2.688 1.00 90.06 94 LEU A C 1
ATOM 734 O O . LEU A 1 94 ? -1.925 -11.280 -1.535 1.00 90.06 94 LEU A O 1
ATOM 738 N N . GLN A 1 95 ? -2.680 -9.933 -3.156 1.00 88.69 95 GLN A N 1
ATOM 739 C CA . GLN A 1 95 ? -3.720 -9.295 -2.354 1.00 88.69 95 GLN A CA 1
ATOM 740 C C . GLN A 1 95 ? -4.738 -10.333 -1.877 1.00 88.69 95 GLN A C 1
ATOM 742 O O . GLN A 1 95 ? -5.081 -10.387 -0.700 1.00 88.69 95 GLN A O 1
ATOM 747 N N . ARG A 1 96 ? -5.171 -11.238 -2.763 1.00 88.56 96 ARG A N 1
ATOM 748 C CA . ARG 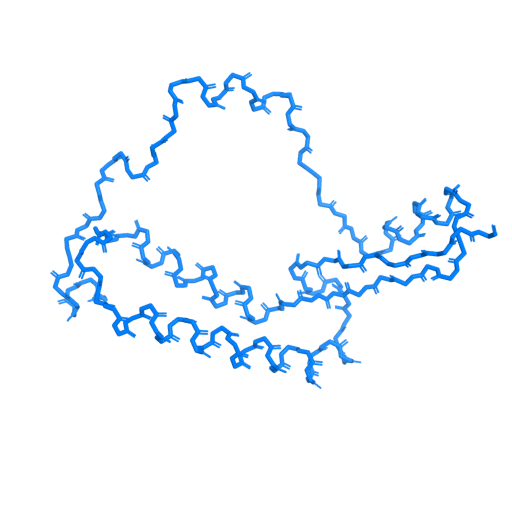A 1 96 ? -6.056 -12.337 -2.364 1.00 88.56 96 ARG A CA 1
ATOM 749 C C . ARG A 1 96 ? -5.396 -13.252 -1.331 1.00 88.56 96 ARG A C 1
ATOM 751 O O . ARG A 1 96 ? -6.078 -13.708 -0.415 1.00 88.56 96 ARG A O 1
ATOM 758 N N . LEU A 1 97 ? -4.104 -13.543 -1.473 1.00 86.75 97 LEU A N 1
ATOM 759 C CA . LEU A 1 97 ? -3.353 -14.342 -0.501 1.00 86.75 97 LEU A CA 1
ATOM 760 C C . LEU A 1 97 ? -3.222 -13.621 0.844 1.00 86.75 97 LEU A C 1
ATOM 762 O O . LEU A 1 97 ? -3.448 -14.249 1.877 1.00 86.75 97 LEU A O 1
ATOM 766 N N . ASP A 1 98 ? -2.940 -12.319 0.829 1.00 84.62 98 ASP A N 1
ATOM 767 C CA . ASP A 1 98 ? -2.885 -11.482 2.025 1.00 84.62 98 ASP A CA 1
ATOM 768 C C . ASP A 1 98 ? -4.213 -11.575 2.788 1.00 84.62 98 ASP A C 1
ATOM 770 O O . ASP A 1 98 ? -4.228 -12.001 3.943 1.00 84.62 98 ASP A O 1
ATOM 774 N N . THR A 1 99 ? -5.338 -11.316 2.120 1.00 83.31 99 THR A N 1
ATOM 775 C CA . THR A 1 99 ? -6.659 -11.296 2.767 1.00 83.31 99 THR A CA 1
ATOM 776 C C . THR A 1 99 ? -7.146 -12.664 3.228 1.00 83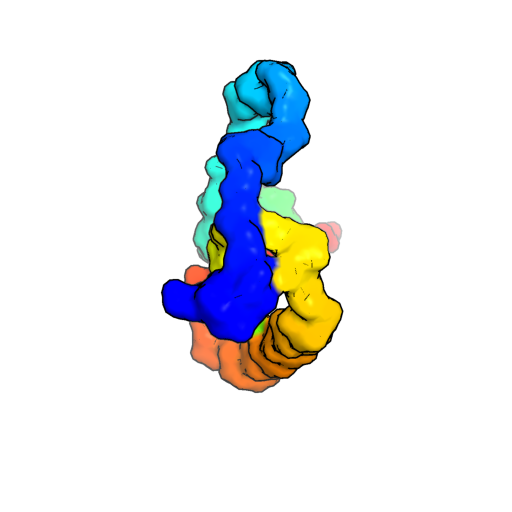.31 99 THR A C 1
ATOM 778 O O . THR A 1 99 ? -7.809 -12.778 4.259 1.00 83.31 99 THR A O 1
ATOM 781 N N . THR A 1 100 ? -6.831 -13.728 2.489 1.00 81.56 100 THR A N 1
ATOM 782 C CA . THR A 1 100 ? -7.336 -15.071 2.822 1.00 81.56 100 THR A CA 1
ATOM 783 C C . THR A 1 100 ? -6.470 -15.817 3.827 1.00 81.56 100 THR A C 1
ATOM 785 O O . THR A 1 100 ? -7.009 -16.577 4.632 1.00 81.56 100 THR A O 1
ATOM 788 N N . LEU A 1 101 ? -5.149 -15.629 3.793 1.00 75.56 101 LEU A N 1
ATOM 789 C CA . LEU A 1 101 ? -4.214 -16.431 4.584 1.00 75.56 101 LEU A CA 1
ATOM 790 C C . LEU A 1 101 ? -3.487 -15.623 5.648 1.00 75.56 101 LEU A C 1
ATOM 792 O O . LEU A 1 101 ? -3.259 -16.146 6.735 1.00 75.56 101 LEU A O 1
ATOM 796 N N . LEU A 1 102 ? -3.115 -14.377 5.366 1.00 72.69 102 LEU A N 1
ATOM 797 C CA . LEU A 1 102 ? -2.209 -13.629 6.233 1.00 72.69 102 LEU A CA 1
ATOM 798 C C . LEU A 1 102 ? -2.960 -12.742 7.219 1.00 72.69 102 LEU A C 1
ATOM 800 O O . LEU A 1 102 ? -2.683 -12.813 8.413 1.00 72.69 102 LEU A O 1
ATOM 804 N N . GLU A 1 103 ? -3.946 -11.972 6.764 1.00 74.88 103 GLU A N 1
ATOM 805 C CA . GLU A 1 103 ? -4.741 -11.090 7.627 1.00 74.88 103 GLU A CA 1
ATOM 806 C C . GLU A 1 103 ? -5.408 -11.797 8.822 1.00 74.88 103 GLU A C 1
ATOM 808 O O . GLU A 1 103 ? -5.493 -11.180 9.884 1.00 74.88 103 GLU A O 1
ATOM 813 N N . PRO A 1 104 ? -5.889 -13.056 8.719 1.00 73.62 104 PRO A N 1
ATOM 814 C CA . PRO A 1 104 ? -6.479 -13.737 9.871 1.00 73.62 104 PRO A CA 1
ATOM 815 C C . PRO A 1 104 ? -5.446 -14.268 10.875 1.00 73.62 104 PRO A C 1
ATOM 817 O O . PRO A 1 104 ? -5.806 -14.540 12.018 1.00 73.62 104 PRO A O 1
ATOM 820 N N . HIS A 1 105 ? -4.188 -14.456 10.459 1.00 73.69 105 HIS A N 1
ATOM 821 C CA . HIS A 1 105 ? -3.190 -15.214 11.227 1.00 73.69 105 HIS A CA 1
ATOM 822 C C . HIS A 1 105 ? -1.986 -14.385 11.677 1.00 73.69 105 HIS A C 1
ATOM 824 O O . HIS A 1 105 ? -1.286 -14.793 12.605 1.00 73.69 105 HIS A O 1
ATOM 830 N N . LEU A 1 106 ? -1.722 -13.245 11.040 1.00 74.06 106 LEU A N 1
ATOM 831 C CA . LEU A 1 106 ? -0.597 -12.381 11.371 1.00 74.06 106 LEU A CA 1
ATOM 832 C C . LEU A 1 106 ? -1.044 -11.148 12.161 1.00 74.06 106 LEU A C 1
ATOM 834 O O . LEU A 1 106 ? -2.109 -10.585 11.903 1.00 74.06 106 LEU A O 1
ATOM 838 N N . PRO A 1 107 ? -0.216 -10.683 13.111 1.00 74.75 107 PRO A N 1
ATOM 839 C CA . PRO A 1 107 ? -0.489 -9.448 13.824 1.00 74.75 107 PRO A CA 1
ATOM 840 C C . PRO A 1 107 ? -0.464 -8.252 12.861 1.00 74.75 107 PRO A C 1
ATOM 842 O O . PRO A 1 107 ? 0.432 -8.130 12.026 1.00 74.75 107 PRO A O 1
ATOM 845 N N . ALA A 1 108 ? -1.415 -7.327 13.033 1.00 74.19 108 ALA A N 1
ATOM 846 C CA . ALA A 1 108 ? -1.609 -6.150 12.176 1.00 74.19 108 ALA A CA 1
ATOM 847 C C . ALA A 1 108 ? -0.353 -5.269 12.014 1.00 74.19 108 ALA A C 1
ATOM 849 O O . ALA A 1 108 ? -0.214 -4.575 11.017 1.00 74.19 108 ALA A O 1
ATOM 850 N N . VAL A 1 109 ? 0.583 -5.323 12.969 1.00 71.50 109 VAL A N 1
ATOM 851 C CA . VAL A 1 109 ? 1.853 -4.574 12.938 1.00 71.50 109 VAL A CA 1
ATOM 852 C C . VAL A 1 109 ? 2.753 -4.948 11.759 1.00 71.50 109 VAL A C 1
ATOM 854 O O . VAL A 1 109 ? 3.597 -4.155 11.363 1.00 71.50 109 VAL A O 1
ATOM 857 N N . GLY A 1 110 ? 2.600 -6.158 11.214 1.00 70.69 110 GLY A N 1
ATOM 858 C CA . GLY A 1 110 ? 3.412 -6.621 10.095 1.00 70.69 110 GLY A CA 1
ATOM 859 C C . GLY A 1 110 ? 2.965 -6.081 8.741 1.00 70.69 110 GLY A C 1
ATOM 860 O O . GLY A 1 110 ? 3.669 -6.309 7.769 1.00 70.69 110 GLY A O 1
ATOM 861 N N . PHE A 1 111 ? 1.814 -5.413 8.660 1.00 77.56 111 PHE A N 1
ATOM 862 C CA . PHE A 1 111 ? 1.199 -4.995 7.403 1.00 77.56 111 PHE A CA 1
ATOM 863 C C . PHE A 1 111 ? 1.550 -3.553 7.040 1.00 77.56 111 PHE A C 1
ATOM 865 O O . PHE A 1 111 ? 1.888 -2.745 7.902 1.00 77.56 111 PHE A O 1
ATOM 872 N N . TYR A 1 112 ? 1.456 -3.237 5.748 1.00 77.69 112 TYR A N 1
ATOM 873 C CA . TYR A 1 112 ? 1.811 -1.920 5.227 1.00 77.69 112 TYR A CA 1
ATOM 874 C C . TYR A 1 112 ? 0.765 -0.858 5.586 1.00 77.69 112 TYR A C 1
ATOM 876 O O . TYR A 1 112 ? 1.117 0.233 6.031 1.00 77.69 112 TYR A O 1
ATOM 884 N N . ASN A 1 113 ? -0.519 -1.195 5.436 1.00 85.06 113 ASN A N 1
ATOM 885 C CA . ASN A 1 113 ? -1.633 -0.296 5.717 1.00 85.06 113 ASN A CA 1
ATOM 886 C C . ASN A 1 113 ? -2.394 -0.741 6.967 1.00 85.06 113 ASN A C 1
ATOM 888 O O . ASN A 1 113 ? -2.622 -1.933 7.174 1.00 85.06 113 ASN A O 1
ATOM 892 N N . LEU A 1 114 ? -2.825 0.227 7.781 1.00 86.44 114 LEU A N 1
ATOM 893 C CA . LEU A 1 114 ? -3.699 -0.007 8.930 1.00 86.44 114 LEU A CA 1
ATOM 894 C C . LEU A 1 114 ? -5.074 0.609 8.675 1.00 86.44 114 LEU A C 1
ATOM 896 O O . LEU A 1 114 ? -5.204 1.818 8.490 1.00 86.44 114 LEU A O 1
ATOM 900 N N . LEU A 1 115 ? -6.111 -0.221 8.724 1.00 88.00 115 LEU A N 1
ATOM 901 C CA . LEU A 1 115 ? -7.501 0.208 8.700 1.00 88.00 115 LEU A CA 1
ATOM 902 C C . LEU A 1 115 ? -8.044 0.300 10.120 1.00 88.00 115 LEU A C 1
ATOM 904 O O . LEU A 1 115 ? -8.056 -0.683 10.861 1.00 88.00 115 LEU A O 1
ATOM 908 N N . LEU A 1 116 ? -8.553 1.476 10.474 1.00 90.00 116 LEU A N 1
ATOM 909 C CA . LEU A 1 116 ? -9.258 1.728 11.724 1.00 90.00 116 LEU A CA 1
ATOM 910 C C . LEU A 1 116 ? -10.762 1.792 11.454 1.00 90.00 116 LEU A C 1
ATOM 912 O O . LEU A 1 116 ? -11.231 2.596 10.651 1.00 90.00 116 LEU A O 1
ATOM 916 N N . THR A 1 117 ? -11.528 0.987 12.182 1.00 92.31 117 THR A N 1
ATOM 917 C CA . THR A 1 117 ? -12.993 1.074 12.213 1.00 92.31 117 THR A CA 1
ATOM 918 C C . THR A 1 117 ? -13.451 1.312 13.642 1.00 92.31 117 THR A C 1
ATOM 920 O O . THR A 1 117 ? -12.968 0.665 14.569 1.00 92.31 117 THR A O 1
ATOM 923 N N . ALA A 1 118 ? -14.360 2.264 13.834 1.00 91.94 118 ALA A N 1
ATOM 924 C CA . ALA A 1 118 ? -14.922 2.577 15.140 1.00 91.94 118 ALA A CA 1
ATOM 925 C C . ALA A 1 118 ? -16.327 3.170 14.983 1.00 91.94 118 ALA A C 1
ATOM 927 O O . ALA A 1 118 ? -16.673 3.709 13.928 1.00 91.94 118 ALA A O 1
ATOM 928 N N . ARG A 1 119 ? -17.151 3.071 16.026 1.00 92.31 119 ARG A N 1
ATOM 929 C CA . ARG A 1 119 ? -18.528 3.572 16.032 1.00 92.31 119 ARG A CA 1
ATOM 930 C C . ARG A 1 119 ? -18.654 4.733 17.013 1.00 92.31 119 ARG A C 1
ATOM 932 O O . ARG A 1 119 ? -18.150 4.657 18.132 1.00 92.31 119 ARG A O 1
ATOM 939 N N . ARG A 1 120 ? -19.347 5.800 16.606 1.00 86.00 120 ARG A N 1
ATOM 940 C CA . ARG A 1 120 ? -19.772 6.844 17.545 1.00 86.00 120 ARG A CA 1
ATOM 941 C C . ARG A 1 120 ? -20.839 6.247 18.483 1.00 86.00 120 ARG A C 1
ATOM 943 O O . ARG A 1 120 ? -21.773 5.638 17.951 1.00 86.00 120 ARG A O 1
ATOM 950 N N . PRO A 1 121 ? -20.674 6.358 19.812 1.00 74.25 121 PRO A N 1
ATOM 951 C CA . PRO A 1 121 ? -21.654 5.859 20.773 1.00 74.25 121 PRO A CA 1
ATOM 952 C C . PRO A 1 121 ? -23.037 6.488 20.576 1.00 74.25 121 PRO A C 1
ATOM 954 O O . PRO A 1 121 ? -23.103 7.671 20.164 1.00 74.25 121 PRO A O 1
#

pLDDT: mean 84.2, std 9.61, range [52.09, 94.94]

Foldseek 3Di:
DVCVVLVFDFADPPPPPDDPCNVVCVVVDDDDDDAQVRLQVVCVVVVWAPKDKFAADQPLVVLLVVLVVVCNGGDVVSDDPVSVVVNVVVSVVSRVCCVPPPRVPDDNRNHDDMDIDTHHD

Radius of gyration: 19.49 Å; chains: 1; bounding box: 42×41×48 Å

Secondary structure (DSSP, 8-state):
-HHHHHTPPBPPTT-----TTTTTTGGG-------HHHHHHHHHHTT-EEEEEEEE-SHHHHHHHHHHHHHTTB-GGGS-HHHHHHHHHHHHHHHHHIIIIITTTS-GGGSSEEEEEEE--

Sequence (121 aa):
LWRRAIRARPAGANAGDGCPDDHALESMVDVRAFTPGELERLASAAGFASVRVRGEELLASMFGWFNRTVEATADHDDIPRGWFNYAYRGYLLLQRLDTTLLEPHLPAVGFYNLLLTARRP